Protein AF-A0A7W0Q5I9-F1 (afdb_monomer)

Mean predicted aligned error: 13.72 Å

Nearest PDB structures (foldseek):
  6z0c-assembly4_D  TM=7.739E-01  e=5.085E+00  Escherichia coli
  8d9p-assembly1_A  TM=7.570E-01  e=7.294E+00  synthetic construct
  4ilo-assembly1_A  TM=5.231E-01  e=9.276E+00  Chlamydia trachomatis L2/434/Bu

Solvent-accessible surface area (backbone atoms only — not comparable to full-atom values): 9613 Å² total; per-residue (Å²): 66,35,26,56,44,60,42,81,69,44,89,78,50,46,41,26,48,76,86,42,78,52,59,80,84,43,31,69,65,31,82,69,77,66,42,81,44,44,37,38,38,40,31,76,97,44,63,72,45,77,46,77,46,77,41,59,83,88,40,75,48,78,46,75,48,75,51,65,72,82,78,52,61,63,33,42,58,52,12,53,55,36,28,50,52,10,51,50,31,39,52,48,28,54,50,43,48,54,54,34,47,56,54,36,75,71,40,92,44,70,68,56,28,54,48,34,52,47,47,38,52,56,53,29,50,52,37,35,53,52,10,52,53,29,34,52,49,14,52,54,31,38,62,70,25,64,85,46,79,68,78,81,64,62,45,74,44,79,42,84,51,102,91,45,84,49,75,46,80,49,69,93,127

Foldseek 3Di:
DEAEAEPPADPPKWKAKPNRTDDPVCNGPPDDDAAKIWIWIDHPPFDIDIDIDGHHDPDYDYHYHYTDDPQLQVLLVLLVVLLVQLVVLLVVLVVLVVVLVVQLVPDPDPVSNVVSVCCNVPVSVVSNVSSVVSNVSSVVSNVSSPVRPPPQPQDFDFDDDPPDTDTDGDGDD

Secondary structure (DSSP, 8-state):
-EEEEEET--TT-EEEETTEEE-TTTTTSB---SEEEEEEEE-TTS--EEEEEEE-TT--EEEEEEPP----THHHHHHHHHHHHHHHHHHHHHHHHHHHHHHHHT-SSHHHHHHHHHIIIIIHHHHHHHHHHHHHHHHHHHHHGGG-------EEEEEEETTEEEEEEE---

pLDDT: mean 84.0, std 12.59, range [46.69, 97.12]

Sequence (173 aa):
MLEIVVTPARPGTVVVIDGKPVDAAQLAALEVDPGRHVIDVQSPGLPPATRAVEVEVGAREKIVIELDVPSRGGYRHAAYITGGIGLGLLAGTAVLGFVGRDRYDNASSLDEQNRWKSIVRYGGTSMFVVGCAAVTTAVVLYVRGRGDTRESSAQLAPIIGGDQLGLSLAGLF

Radius of gyration: 30.12 Å; Cα contacts (8 Å, |Δi|>4): 250; chains: 1; bounding box: 57×31×85 Å

Structure (mmCIF, N/CA/C/O backbone):
data_AF-A0A7W0Q5I9-F1
#
_entry.id   AF-A0A7W0Q5I9-F1
#
loop_
_atom_site.group_PDB
_atom_site.id
_atom_site.type_symbol
_atom_site.label_atom_id
_atom_site.label_alt_id
_atom_site.label_comp_id
_atom_site.label_asym_id
_atom_site.label_entity_id
_atom_site.label_seq_id
_atom_site.pdbx_PDB_ins_code
_atom_site.Cartn_x
_atom_site.Cartn_y
_atom_site.Cartn_z
_atom_site.occupancy
_atom_site.B_iso_or_equiv
_atom_site.auth_seq_id
_atom_site.auth_comp_id
_atom_site.auth_asym_id
_atom_site.auth_atom_id
_atom_site.pdbx_PDB_model_num
ATOM 1 N N . MET A 1 1 ? -20.385 -4.338 38.884 1.00 77.25 1 MET A N 1
ATOM 2 C CA . MET A 1 1 ? -20.579 -3.188 37.967 1.00 77.25 1 MET A CA 1
ATOM 3 C C . MET A 1 1 ? -19.341 -3.073 37.107 1.00 77.25 1 MET A C 1
ATOM 5 O O . MET A 1 1 ? -18.257 -2.917 37.654 1.00 77.25 1 MET A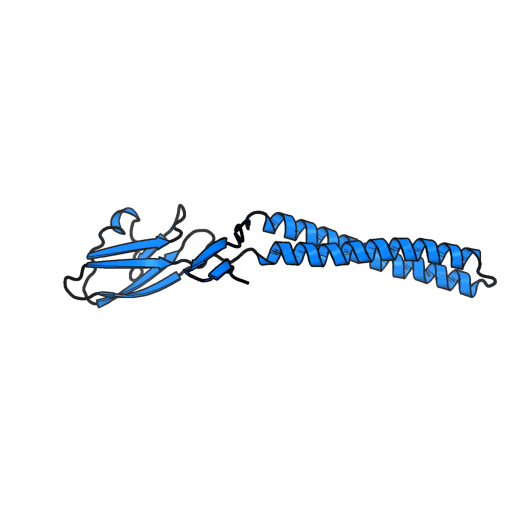 O 1
ATOM 9 N N . LEU A 1 2 ? -19.488 -3.191 35.796 1.00 82.81 2 LEU A N 1
ATOM 10 C CA . LEU A 1 2 ? -18.390 -3.117 34.845 1.00 82.81 2 LEU A CA 1
ATOM 11 C C . LEU A 1 2 ? -18.381 -1.772 34.127 1.00 82.81 2 LEU A C 1
ATOM 13 O O . LEU A 1 2 ? -19.425 -1.276 33.705 1.00 82.81 2 LEU A O 1
ATOM 17 N N . GLU A 1 3 ? -17.186 -1.220 33.958 1.00 87.62 3 GLU A N 1
ATOM 18 C CA . GLU A 1 3 ? -16.925 -0.092 33.069 1.00 87.62 3 GLU A CA 1
ATOM 19 C C . GLU A 1 3 ? -16.101 -0.603 31.883 1.00 87.62 3 GLU A C 1
ATOM 21 O O . GLU A 1 3 ? -14.966 -1.046 32.058 1.00 87.62 3 GLU A O 1
ATOM 26 N N . ILE A 1 4 ? -16.653 -0.550 30.673 1.00 86.19 4 ILE A N 1
ATOM 27 C CA . ILE A 1 4 ? -15.972 -0.983 29.450 1.00 86.19 4 ILE A CA 1
ATOM 28 C C . ILE A 1 4 ? -15.514 0.250 28.680 1.00 86.19 4 ILE A C 1
ATOM 30 O O . ILE A 1 4 ? -16.318 1.084 28.266 1.00 86.19 4 ILE A O 1
ATOM 34 N N . VAL A 1 5 ? -14.209 0.338 28.441 1.00 88.38 5 VAL A N 1
ATOM 35 C CA . VAL A 1 5 ? -13.596 1.404 27.648 1.00 88.38 5 VAL A CA 1
ATOM 36 C C . VAL A 1 5 ? -12.968 0.794 26.405 1.00 88.38 5 VAL A C 1
ATOM 38 O O . VAL A 1 5 ? -12.097 -0.063 26.505 1.00 88.38 5 VAL A O 1
ATOM 41 N N . VAL A 1 6 ? -13.393 1.245 25.227 1.00 87.50 6 VAL A N 1
ATOM 42 C CA . VAL A 1 6 ? -12.834 0.801 23.943 1.00 87.50 6 VAL A CA 1
ATOM 43 C C . VAL A 1 6 ? -11.873 1.856 23.411 1.00 87.50 6 VAL A C 1
ATOM 45 O O . VAL A 1 6 ? -12.254 3.016 23.239 1.00 87.50 6 VAL A O 1
ATOM 48 N N . THR A 1 7 ? -10.649 1.446 23.081 1.00 88.31 7 THR A N 1
ATOM 49 C CA . THR A 1 7 ? -9.613 2.351 22.573 1.00 88.31 7 THR A CA 1
ATOM 50 C C . THR A 1 7 ? -8.943 1.770 21.323 1.00 88.31 7 THR A C 1
ATOM 52 O O . THR A 1 7 ? -8.348 0.701 21.413 1.00 88.31 7 THR A O 1
ATOM 55 N N . PRO A 1 8 ? -8.957 2.456 20.163 1.00 83.56 8 PRO A N 1
ATOM 56 C CA . PRO A 1 8 ? -9.739 3.652 19.843 1.00 83.56 8 PRO A CA 1
ATOM 57 C C . PRO A 1 8 ? -11.198 3.324 19.464 1.00 83.56 8 PRO A C 1
ATOM 59 O O . PRO A 1 8 ? -11.460 2.591 18.507 1.00 83.56 8 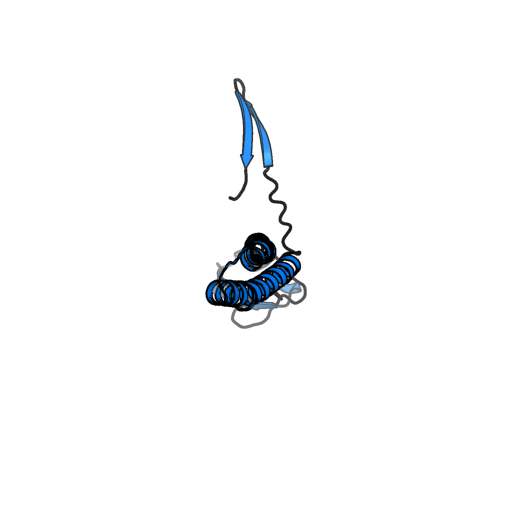PRO A O 1
ATOM 62 N N . ALA A 1 9 ? -12.162 3.943 20.150 1.00 83.94 9 ALA A N 1
ATOM 63 C CA . ALA A 1 9 ? -13.565 3.933 19.734 1.00 83.94 9 ALA A CA 1
ATOM 64 C C . ALA A 1 9 ? -13.796 4.894 18.552 1.00 83.94 9 ALA A C 1
ATOM 66 O O . ALA A 1 9 ? -13.403 6.061 18.594 1.00 83.94 9 ALA A O 1
ATOM 67 N N . ARG A 1 10 ? -14.449 4.411 17.489 1.00 86.44 10 ARG A N 1
ATOM 68 C CA . ARG A 1 10 ? -14.883 5.225 16.335 1.00 86.44 10 ARG A CA 1
ATOM 69 C C . ARG A 1 10 ? -16.411 5.355 16.313 1.00 86.44 10 ARG A C 1
ATOM 71 O O . ARG A 1 10 ? -17.091 4.485 16.863 1.00 86.44 10 ARG A O 1
ATOM 78 N N . PRO A 1 11 ? -16.982 6.383 15.660 1.00 84.69 11 PRO A N 1
ATOM 79 C CA . PRO A 1 11 ? -18.425 6.438 15.428 1.00 84.69 11 PRO A CA 1
ATOM 80 C C . PRO A 1 11 ? -18.912 5.153 14.745 1.00 84.69 11 PRO A C 1
ATOM 82 O O . PRO A 1 11 ? -18.322 4.728 13.753 1.00 84.69 11 PRO A O 1
ATOM 85 N N . GLY A 1 12 ? -19.955 4.525 15.293 1.00 85.62 12 GLY A N 1
ATOM 86 C CA . GLY A 1 12 ? -20.454 3.225 14.827 1.00 85.62 12 GLY A CA 1
ATOM 87 C C . GLY A 1 12 ? -19.754 2.002 15.434 1.00 85.62 12 GLY A C 1
ATOM 88 O O . GLY A 1 12 ? -19.910 0.907 14.904 1.00 85.62 12 GLY A O 1
ATOM 89 N N . THR A 1 13 ? -18.978 2.168 16.513 1.00 89.25 13 THR A N 1
ATOM 90 C CA . THR A 1 13 ? -18.474 1.029 17.301 1.00 89.25 13 THR A CA 1
ATOM 91 C C . THR A 1 13 ? -19.643 0.286 17.943 1.00 89.25 13 THR A C 1
ATOM 93 O O . THR A 1 13 ? -20.491 0.908 18.580 1.00 89.25 13 THR A O 1
ATOM 96 N N . VAL A 1 14 ? -19.668 -1.035 17.791 1.00 91.12 14 VAL A N 1
ATOM 97 C CA . VAL A 1 14 ? -20.657 -1.934 18.388 1.00 91.12 14 VAL A CA 1
ATOM 98 C C . VAL A 1 14 ? -19.949 -2.819 19.405 1.00 91.12 14 VAL A C 1
ATOM 100 O O . VAL A 1 14 ? -18.915 -3.415 19.099 1.00 91.12 14 VAL A O 1
ATOM 103 N N . VAL A 1 15 ? -20.508 -2.892 20.611 1.00 91.12 15 VAL A N 1
ATOM 104 C CA . VAL A 1 15 ? -20.060 -3.793 21.675 1.00 91.12 15 VAL A CA 1
ATOM 105 C C . VAL A 1 15 ? -21.156 -4.823 21.901 1.00 91.12 15 VAL A C 1
ATOM 107 O O . VAL A 1 15 ? -22.324 -4.474 22.071 1.00 91.12 15 VAL A O 1
ATOM 110 N N . VAL A 1 16 ? -20.782 -6.094 21.879 1.00 91.56 16 VAL A N 1
ATOM 111 C CA . VAL A 1 16 ? -21.668 -7.231 22.101 1.00 91.56 16 VAL A CA 1
ATOM 112 C C . VAL A 1 16 ? -21.135 -8.003 23.297 1.00 91.56 16 VAL A C 1
ATOM 114 O O . VAL A 1 16 ? -19.947 -8.299 23.360 1.00 91.56 16 VAL A O 1
ATOM 117 N N . ILE A 1 17 ? -22.002 -8.316 24.254 1.00 91.25 17 ILE A N 1
ATOM 118 C CA . ILE A 1 17 ? -21.645 -9.076 25.453 1.00 91.25 17 ILE A CA 1
ATOM 119 C C . ILE A 1 17 ? -22.528 -10.311 25.499 1.00 91.25 17 ILE A C 1
ATOM 121 O O . ILE A 1 17 ? -23.753 -10.203 25.441 1.00 91.25 17 ILE A O 1
ATOM 125 N N . ASP A 1 18 ? -21.904 -11.486 25.515 1.00 89.56 18 ASP A N 1
ATOM 126 C CA . ASP A 1 18 ? -22.570 -12.794 25.447 1.00 89.56 18 ASP A CA 1
ATOM 127 C C . ASP A 1 18 ? -23.592 -12.893 24.301 1.00 89.56 18 ASP A C 1
ATOM 129 O O . ASP A 1 18 ? -24.697 -13.423 24.442 1.00 89.56 18 ASP A O 1
ATOM 133 N N . GLY A 1 19 ? -23.240 -12.317 23.150 1.00 88.81 19 GLY A N 1
ATOM 134 C CA . GLY A 1 19 ? -24.096 -12.283 21.964 1.00 88.81 19 GLY A CA 1
ATOM 135 C C . GLY A 1 19 ? -25.202 -11.219 21.981 1.00 88.81 19 GLY A C 1
ATOM 136 O O . GLY A 1 19 ? -25.955 -11.131 21.011 1.00 88.81 19 GLY A O 1
ATOM 137 N N . LYS A 1 20 ? -25.310 -10.385 23.026 1.00 87.31 20 LYS A N 1
ATOM 138 C CA . LYS A 1 20 ? -26.290 -9.289 23.104 1.00 87.31 20 LYS A CA 1
ATOM 139 C C . LYS A 1 20 ? -25.624 -7.931 22.856 1.00 87.31 20 LYS A C 1
ATOM 141 O O . LYS A 1 20 ? -24.676 -7.594 23.564 1.00 87.31 20 LYS A O 1
ATOM 146 N N . PRO A 1 21 ? -26.088 -7.133 21.879 1.00 87.56 21 PRO A N 1
ATOM 147 C CA . PRO A 1 21 ? -25.556 -5.794 21.662 1.00 87.56 21 PRO A CA 1
ATOM 148 C C . PRO A 1 21 ? -25.901 -4.890 22.849 1.00 87.56 21 PRO A C 1
ATOM 150 O O . PRO A 1 21 ? -27.039 -4.886 23.320 1.00 87.56 21 PRO A O 1
ATOM 153 N N . VAL A 1 22 ? -24.919 -4.122 23.312 1.00 88.56 22 VAL A N 1
ATOM 154 C CA . VAL A 1 22 ? -25.058 -3.171 24.419 1.00 88.56 22 VAL A CA 1
ATOM 155 C C . VAL A 1 22 ? -24.903 -1.754 23.882 1.00 88.56 22 VAL A C 1
ATOM 157 O O . VAL A 1 22 ? -24.031 -1.483 23.054 1.00 88.56 22 VAL A 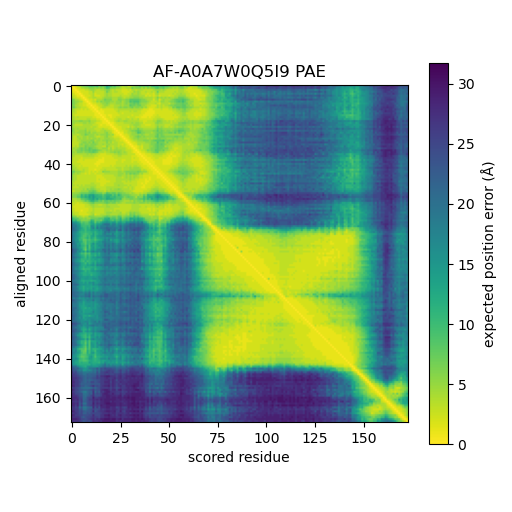O 1
ATOM 160 N N . ASP A 1 23 ? -25.766 -0.847 24.339 1.00 85.00 23 ASP A N 1
ATOM 161 C CA . ASP A 1 23 ? -25.707 0.561 23.949 1.00 85.00 23 ASP A CA 1
ATOM 162 C C . ASP A 1 23 ? -24.461 1.234 24.549 1.00 85.00 23 ASP A C 1
ATOM 164 O O . ASP A 1 23 ? -24.081 0.977 25.694 1.00 85.00 23 ASP A O 1
ATOM 168 N N . ALA A 1 24 ? -23.848 2.149 23.800 1.00 79.88 24 ALA A N 1
ATOM 169 C CA . ALA A 1 24 ? -22.672 2.900 24.220 1.00 79.88 24 ALA A CA 1
ATOM 170 C C . ALA A 1 24 ? -22.897 3.659 25.540 1.00 79.88 24 ALA A C 1
ATOM 172 O O . ALA A 1 24 ? -21.968 3.791 26.336 1.00 79.88 24 ALA A O 1
ATOM 173 N N . ALA A 1 25 ? -24.128 4.112 25.804 1.00 80.44 25 ALA A N 1
ATOM 174 C CA . ALA A 1 25 ? -24.483 4.788 27.053 1.00 80.44 25 ALA A CA 1
ATOM 175 C C . ALA A 1 25 ? -24.400 3.872 28.290 1.00 80.44 25 ALA A C 1
ATOM 177 O O . ALA A 1 25 ? -24.155 4.352 29.395 1.00 80.44 25 ALA A O 1
ATOM 178 N N . GLN A 1 26 ? -24.586 2.561 28.115 1.00 82.50 26 GLN A N 1
ATOM 179 C CA . GLN A 1 26 ? -24.584 1.580 29.204 1.00 82.50 26 GLN A CA 1
ATOM 180 C C . GLN A 1 26 ? -23.181 1.037 29.509 1.00 82.50 26 GLN A C 1
ATOM 182 O O . GLN A 1 26 ? -22.963 0.489 30.585 1.00 82.50 26 GLN A O 1
ATOM 187 N N . LEU A 1 27 ? -22.206 1.237 28.614 1.00 83.00 27 LEU A N 1
ATOM 188 C CA . LEU A 1 27 ? -20.834 0.736 28.782 1.00 83.00 27 LEU A CA 1
ATOM 189 C C . LEU A 1 27 ? -20.105 1.331 29.994 1.00 83.00 27 LEU A C 1
ATOM 191 O O . LEU A 1 27 ? -19.208 0.690 30.535 1.00 83.00 27 LEU A O 1
ATOM 195 N N . ALA A 1 28 ? -20.479 2.536 30.434 1.00 82.00 28 ALA A N 1
ATOM 196 C CA . ALA A 1 28 ? -19.851 3.196 31.579 1.00 82.00 28 ALA A CA 1
ATOM 197 C C . ALA A 1 28 ? -20.273 2.603 32.937 1.00 82.00 28 ALA A C 1
ATOM 199 O O . ALA A 1 28 ? -19.572 2.783 33.932 1.00 82.00 28 ALA A O 1
ATOM 200 N N . ALA A 1 29 ? -21.424 1.932 32.995 1.00 82.25 29 ALA A N 1
ATOM 201 C CA . ALA A 1 29 ? -21.978 1.374 34.223 1.00 82.25 29 ALA A CA 1
ATOM 202 C C . ALA A 1 29 ? -22.888 0.185 33.897 1.00 82.25 29 ALA A C 1
ATOM 204 O O . ALA A 1 29 ? -24.105 0.245 34.077 1.00 82.25 29 ALA A O 1
ATOM 205 N N . LEU A 1 30 ? -22.291 -0.894 33.393 1.00 84.88 30 LEU A N 1
ATOM 206 C CA . LEU A 1 30 ? -23.028 -2.098 33.044 1.00 84.88 30 LEU A CA 1
ATOM 207 C C . LEU A 1 30 ? -23.121 -3.041 34.246 1.00 84.88 30 LEU A C 1
ATOM 209 O O . LEU A 1 30 ? -22.120 -3.368 34.892 1.00 84.88 30 LEU A O 1
ATOM 213 N N . GLU A 1 31 ? -24.326 -3.511 34.540 1.00 84.25 31 GLU A N 1
ATOM 214 C CA . GLU A 1 31 ? -24.540 -4.595 35.492 1.00 84.25 31 GLU A CA 1
ATOM 215 C C . GLU A 1 31 ? -24.568 -5.921 34.735 1.00 84.25 31 GLU A C 1
ATOM 217 O O . GLU A 1 31 ? -25.385 -6.122 33.839 1.00 84.25 31 GLU A O 1
ATOM 222 N N . VAL A 1 32 ? -23.634 -6.805 35.081 1.00 84.94 32 VAL A N 1
ATOM 223 C CA . VAL A 1 32 ? -23.578 -8.183 34.593 1.00 84.94 32 VAL A CA 1
ATOM 224 C C . VAL A 1 32 ? -23.551 -9.116 35.792 1.00 84.94 32 VAL A C 1
ATOM 226 O O . VAL A 1 32 ? -23.080 -8.731 36.871 1.00 84.94 32 VAL A O 1
ATOM 229 N N . ASP A 1 33 ? -24.076 -10.321 35.599 1.00 86.19 33 ASP A N 1
ATOM 230 C CA . ASP A 1 33 ? -24.044 -11.350 36.626 1.00 86.19 33 ASP A CA 1
ATOM 231 C C . ASP A 1 33 ? -22.592 -11.759 36.943 1.00 86.19 33 ASP A C 1
ATOM 233 O O . ASP A 1 33 ? -21.690 -11.564 36.133 1.00 86.19 33 ASP A O 1
ATOM 237 N N . PRO A 1 34 ? -22.313 -12.303 38.133 1.00 85.62 34 PRO A N 1
ATOM 238 C CA . PRO A 1 34 ? -21.003 -12.871 38.420 1.00 85.62 34 PRO A CA 1
ATOM 239 C C . PRO A 1 34 ? -20.743 -14.099 37.538 1.00 85.62 34 PRO A C 1
ATOM 241 O O . PRO A 1 34 ? -21.597 -14.982 37.427 1.00 85.62 34 PRO A O 1
ATOM 244 N N . GLY A 1 35 ? -19.551 -14.186 36.953 1.00 87.56 35 GLY A N 1
ATOM 245 C CA . GLY A 1 35 ? -19.163 -15.292 36.084 1.00 87.56 35 GLY A CA 1
ATOM 246 C C . GLY A 1 35 ? -18.331 -14.869 34.879 1.00 87.56 35 GLY A C 1
ATOM 247 O O . GLY A 1 35 ? -17.809 -13.757 34.799 1.00 87.56 35 GLY A O 1
ATOM 248 N N . ARG A 1 36 ? -18.167 -15.799 33.937 1.00 88.31 36 ARG A N 1
ATOM 249 C CA . ARG A 1 36 ? -17.393 -15.582 32.713 1.00 88.31 36 ARG A CA 1
ATOM 250 C C . ARG A 1 36 ? -18.269 -14.960 31.629 1.00 88.31 36 ARG A C 1
ATOM 252 O O . ARG A 1 36 ? -19.226 -15.591 31.192 1.00 88.31 36 ARG A O 1
ATOM 259 N N . HIS A 1 37 ? -17.853 -13.801 31.135 1.00 90.38 37 HIS A N 1
ATOM 260 C CA . HIS A 1 37 ? -18.495 -13.071 30.046 1.00 90.38 37 HIS A CA 1
ATOM 261 C C . HIS A 1 37 ? -17.559 -12.938 28.848 1.00 90.38 37 HIS A C 1
ATOM 263 O O . HIS A 1 37 ? -16.341 -12.793 29.002 1.00 90.38 37 HIS A O 1
ATOM 269 N N . VAL A 1 38 ? -18.121 -12.985 27.642 1.00 91.31 38 VAL A N 1
ATOM 270 C CA . VAL A 1 38 ? -17.386 -12.754 26.392 1.00 91.31 38 VAL A CA 1
ATOM 271 C C . VAL A 1 38 ? -17.824 -11.424 25.803 1.00 91.31 38 VAL A C 1
ATOM 273 O O . VAL A 1 38 ? -19.007 -11.210 25.550 1.00 91.31 38 VAL A O 1
ATOM 276 N N . ILE A 1 39 ? -16.859 -10.535 25.591 1.00 92.06 39 ILE A N 1
ATOM 277 C CA . ILE A 1 39 ? -17.067 -9.206 25.028 1.00 92.06 39 ILE A CA 1
ATOM 278 C C . ILE A 1 39 ? -16.477 -9.186 23.622 1.00 92.06 39 ILE A C 1
ATOM 280 O O . ILE A 1 39 ? -15.264 -9.327 23.454 1.00 92.06 39 ILE A O 1
ATOM 284 N N . ASP A 1 40 ? -17.328 -8.971 22.630 1.00 91.81 40 ASP A N 1
ATOM 285 C CA . ASP A 1 40 ? -16.956 -8.763 21.239 1.00 91.81 40 ASP A CA 1
ATOM 286 C C . ASP A 1 40 ? -17.097 -7.285 20.892 1.00 91.81 40 ASP A C 1
ATOM 288 O O . ASP A 1 40 ? -18.142 -6.664 21.099 1.00 91.81 40 ASP A O 1
ATOM 292 N N . VAL A 1 41 ? -16.036 -6.704 20.346 1.00 92.88 41 VAL A N 1
ATOM 293 C CA . VAL A 1 41 ? -16.004 -5.301 19.948 1.00 92.88 41 VAL A CA 1
ATOM 294 C C . VAL A 1 41 ? -15.701 -5.204 18.468 1.00 92.88 41 VAL A C 1
ATOM 296 O O . VAL A 1 41 ? -14.690 -5.713 17.980 1.00 92.88 41 VAL A O 1
ATOM 299 N N . GLN A 1 42 ? -16.560 -4.482 17.757 1.00 90.62 42 GLN A N 1
ATOM 300 C CA . GLN A 1 42 ? -16.381 -4.176 16.351 1.00 90.62 42 GLN A CA 1
ATOM 301 C C . GLN A 1 42 ? -16.395 -2.666 16.149 1.00 90.62 42 GLN A C 1
ATOM 303 O O . GLN A 1 42 ? -17.387 -1.995 16.417 1.00 90.62 42 GLN A O 1
ATOM 308 N N . SER A 1 43 ? -15.291 -2.125 15.641 1.00 89.75 43 SER A N 1
ATOM 309 C CA . SER A 1 43 ? -15.156 -0.704 15.320 1.00 89.75 43 SER A CA 1
ATOM 310 C C . SER A 1 43 ? -14.898 -0.533 13.819 1.00 89.75 43 SER A C 1
ATOM 312 O O . SER A 1 43 ? -14.081 -1.270 13.256 1.00 89.75 43 SER A O 1
ATOM 314 N N . PRO A 1 44 ? -15.566 0.411 13.127 1.00 86.38 44 PRO A N 1
ATOM 315 C CA . PRO A 1 44 ? -15.415 0.573 11.684 1.00 86.38 44 PRO A CA 1
ATOM 316 C C . PRO A 1 44 ? -13.965 0.791 11.241 1.00 86.38 44 PRO A C 1
ATOM 318 O O . PRO A 1 44 ? -13.288 1.732 11.662 1.00 86.38 44 PRO A O 1
ATOM 321 N N . GLY A 1 45 ? -13.489 -0.064 10.334 1.00 81.50 45 GLY A N 1
ATOM 322 C CA . GLY A 1 45 ? -12.134 0.013 9.784 1.00 81.50 45 GLY A CA 1
ATOM 323 C C . GLY A 1 45 ? -11.028 -0.419 10.753 1.00 81.50 45 GLY A C 1
ATOM 324 O O . GLY A 1 45 ? -9.891 0.026 10.573 1.00 81.50 45 GLY A O 1
ATOM 325 N N . LEU A 1 46 ? -11.363 -1.217 11.770 1.00 86.19 46 LEU A N 1
ATOM 326 C CA . LEU A 1 46 ? -10.437 -1.951 12.634 1.00 86.19 46 LEU A CA 1
ATOM 327 C C . LEU A 1 46 ? -10.821 -3.444 12.644 1.00 86.19 46 LEU A C 1
ATOM 329 O O . LEU A 1 46 ? -11.985 -3.767 12.385 1.00 86.19 46 LEU A O 1
ATOM 333 N N . PRO A 1 47 ? -9.874 -4.358 12.910 1.00 84.38 47 PRO A N 1
ATOM 334 C CA . PRO A 1 47 ? -10.183 -5.762 13.162 1.00 84.38 47 PRO A CA 1
ATOM 335 C C . PRO A 1 47 ? -11.106 -5.909 14.388 1.00 84.38 47 PRO A C 1
ATOM 337 O O . PRO A 1 47 ? -10.980 -5.124 15.332 1.00 84.38 47 PRO A O 1
ATOM 340 N N . PRO A 1 48 ? -12.030 -6.888 14.396 1.00 87.94 48 PRO A N 1
ATOM 341 C CA . PRO A 1 48 ? -12.820 -7.187 15.584 1.00 87.94 48 PRO A CA 1
ATOM 342 C C . PRO A 1 48 ? -11.917 -7.726 16.700 1.00 87.94 48 PRO A C 1
ATOM 344 O O . PRO A 1 48 ? -10.945 -8.432 16.427 1.00 87.94 48 PRO A O 1
ATOM 347 N N . ALA A 1 49 ? -12.254 -7.414 17.948 1.00 89.75 49 ALA A N 1
ATOM 348 C CA . ALA A 1 49 ? -11.556 -7.931 19.118 1.00 89.75 49 ALA A CA 1
ATOM 349 C C . ALA A 1 49 ? -12.535 -8.664 20.032 1.00 89.75 49 ALA A C 1
ATOM 351 O O . ALA A 1 49 ? -13.613 -8.149 20.324 1.00 89.75 49 ALA A O 1
ATOM 352 N N . THR A 1 50 ? -12.124 -9.833 20.515 1.00 91.81 50 THR A N 1
ATOM 353 C CA . THR A 1 50 ? -12.881 -10.637 21.476 1.00 91.81 50 THR A CA 1
ATOM 354 C C . THR A 1 50 ? -12.080 -10.747 22.764 1.00 91.81 50 THR A C 1
ATOM 356 O O . THR A 1 50 ? -10.903 -11.113 22.739 1.00 91.81 50 THR A O 1
ATOM 359 N N . ARG A 1 51 ? -12.713 -10.462 23.902 1.00 90.00 51 ARG A N 1
ATOM 360 C CA . ARG A 1 51 ? -12.099 -10.578 25.225 1.00 90.00 51 ARG A CA 1
ATOM 361 C C . ARG A 1 51 ? -13.022 -11.337 26.163 1.00 90.00 51 ARG A C 1
ATOM 363 O O . ARG A 1 51 ? -14.170 -10.955 26.352 1.00 90.00 51 ARG A O 1
ATOM 370 N N . ALA A 1 52 ? -12.502 -12.396 26.774 1.00 89.44 52 ALA A N 1
ATOM 371 C CA . ALA A 1 52 ? -13.176 -13.070 27.875 1.00 89.44 52 ALA A CA 1
ATOM 372 C C . ALA A 1 52 ? -12.766 -12.425 29.203 1.00 89.44 52 ALA A C 1
ATOM 374 O O . ALA A 1 52 ? -11.589 -12.120 29.406 1.00 89.44 52 ALA A O 1
ATOM 375 N N . VAL A 1 53 ? -13.737 -12.223 30.085 1.00 88.00 53 VAL A N 1
ATOM 376 C CA . VAL A 1 53 ? -13.570 -11.583 31.391 1.00 88.00 53 VAL A CA 1
ATOM 377 C C . VAL A 1 53 ? -14.284 -12.443 32.421 1.00 88.00 53 VAL A C 1
ATOM 379 O O . VAL A 1 53 ? -15.359 -12.969 32.142 1.00 88.00 53 VAL A O 1
ATOM 382 N N . GLU A 1 54 ? -13.692 -12.597 33.597 1.00 87.56 54 GLU A N 1
ATOM 383 C CA . GLU A 1 54 ? -14.314 -13.259 34.737 1.00 87.56 54 GLU A CA 1
ATOM 384 C C . GLU A 1 54 ? -14.660 -12.209 35.792 1.00 87.56 54 GLU A C 1
ATOM 386 O O . GLU A 1 54 ? -13.791 -11.466 36.235 1.00 87.56 54 GLU A O 1
ATOM 391 N N . VAL A 1 55 ? -15.941 -12.107 36.138 1.00 85.94 55 VAL A N 1
ATOM 392 C CA . VAL A 1 55 ? -16.480 -11.072 37.022 1.00 85.94 55 VAL A CA 1
ATOM 393 C C . VAL A 1 55 ? -16.815 -11.690 38.370 1.00 85.94 55 VAL A C 1
ATOM 395 O O . VAL A 1 55 ? -17.660 -12.582 38.462 1.00 85.94 55 VAL A O 1
ATOM 398 N N . GLU A 1 56 ? -16.183 -11.194 39.430 1.00 83.56 56 GLU A N 1
ATOM 399 C CA . GLU A 1 56 ? -16.468 -11.628 40.798 1.00 83.56 56 GLU A CA 1
ATOM 400 C C . GLU A 1 56 ? -17.710 -10.939 41.392 1.00 83.56 56 GLU A C 1
ATOM 402 O O . GLU A 1 56 ? -18.108 -9.833 41.008 1.00 83.56 56 GLU A O 1
ATOM 407 N N . VAL A 1 57 ? -18.326 -11.590 42.385 1.00 78.62 57 VAL A N 1
ATOM 408 C CA . VAL A 1 57 ? -19.528 -11.089 43.067 1.00 78.62 57 VAL A CA 1
ATOM 409 C C . VAL A 1 57 ? -19.247 -9.734 43.723 1.00 78.62 57 VAL A C 1
ATOM 411 O O . VAL A 1 57 ? -18.399 -9.615 44.601 1.00 78.62 57 VAL A O 1
ATOM 414 N N . GLY A 1 58 ? -19.998 -8.703 43.323 1.00 74.31 58 GLY A N 1
ATOM 415 C CA . GLY A 1 58 ? -19.888 -7.357 43.897 1.00 74.31 58 GLY A CA 1
ATOM 416 C C . GLY A 1 58 ? -18.674 -6.547 43.422 1.00 74.31 58 GLY A C 1
ATOM 417 O O . GLY A 1 58 ? -18.502 -5.410 43.867 1.00 74.31 58 GLY A O 1
ATOM 418 N N . ALA A 1 59 ? -17.864 -7.079 42.502 1.00 73.81 59 ALA A N 1
ATOM 419 C CA . ALA A 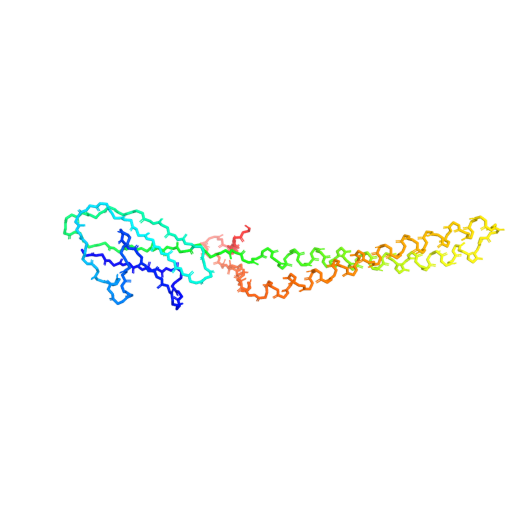1 59 ? -16.698 -6.380 41.982 1.00 73.81 59 ALA A CA 1
ATOM 420 C C . ALA A 1 59 ? -17.084 -5.178 41.100 1.00 73.81 59 ALA A C 1
ATOM 422 O O . ALA A 1 59 ? -18.092 -5.170 40.373 1.00 73.81 59 ALA A O 1
ATOM 423 N N . ARG A 1 60 ? -16.255 -4.131 41.177 1.00 79.44 60 ARG A N 1
ATOM 424 C CA . ARG A 1 60 ? -16.263 -3.000 40.247 1.00 79.44 60 ARG A CA 1
ATOM 425 C C . ARG A 1 60 ? -14.977 -3.036 39.444 1.00 79.44 60 ARG A C 1
ATOM 427 O O . ARG A 1 60 ? -13.927 -2.701 39.983 1.00 79.44 60 ARG A O 1
ATOM 434 N N . GLU A 1 61 ? -15.063 -3.453 38.189 1.00 83.12 61 GLU A N 1
ATOM 435 C CA . GLU A 1 61 ? -13.886 -3.620 37.339 1.00 83.12 61 GLU A CA 1
ATOM 436 C C . GLU A 1 61 ? -13.987 -2.751 36.089 1.00 83.12 61 GLU A C 1
ATOM 438 O O . GLU A 1 61 ? -15.044 -2.630 35.465 1.00 83.12 61 GLU A O 1
ATOM 443 N N . LYS A 1 62 ? -12.859 -2.130 35.743 1.00 86.62 62 LYS A N 1
ATOM 444 C CA . LYS A 1 62 ? -12.703 -1.334 34.534 1.00 86.62 62 LYS A CA 1
ATOM 445 C C . LYS A 1 62 ? -11.915 -2.129 33.506 1.00 86.62 62 LYS A C 1
ATOM 447 O O . LYS A 1 62 ? -10.754 -2.464 33.729 1.00 86.62 62 LYS A O 1
ATOM 452 N N . ILE A 1 63 ? -12.529 -2.372 32.358 1.00 86.75 63 ILE A N 1
ATOM 453 C CA . ILE A 1 63 ? -11.994 -3.223 31.302 1.00 86.75 63 ILE A CA 1
ATOM 454 C C . ILE A 1 63 ? -11.696 -2.358 30.094 1.00 86.75 63 ILE A C 1
ATOM 456 O O . ILE A 1 63 ? -12.596 -1.846 29.429 1.00 86.75 63 ILE A O 1
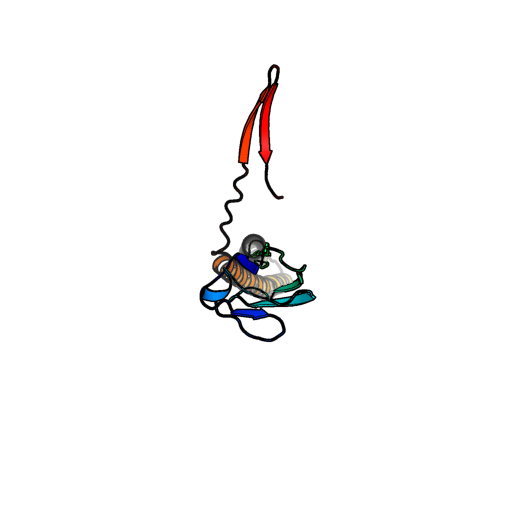ATOM 460 N N . VAL A 1 64 ? -10.409 -2.209 29.801 1.00 88.56 64 VAL A N 1
ATOM 461 C CA . VAL A 1 64 ? -9.951 -1.486 28.616 1.00 88.56 64 VAL A CA 1
ATOM 462 C C . VAL A 1 64 ? -9.735 -2.481 27.484 1.00 88.56 64 VAL A C 1
ATOM 464 O O . VAL A 1 64 ? -8.875 -3.353 27.581 1.00 88.56 64 VAL A O 1
ATOM 467 N N . ILE A 1 65 ? -10.522 -2.377 26.418 1.00 88.12 65 ILE A N 1
ATOM 468 C CA . ILE A 1 65 ? -10.368 -3.180 25.206 1.00 88.12 65 ILE A CA 1
ATOM 469 C C . ILE A 1 65 ? -9.587 -2.350 24.195 1.00 88.12 65 ILE A C 1
ATOM 471 O O . ILE A 1 65 ? -10.099 -1.380 23.631 1.00 88.12 65 ILE A O 1
ATOM 475 N N . GLU A 1 66 ? -8.333 -2.738 23.990 1.00 87.50 66 GLU A N 1
ATOM 476 C CA . GLU A 1 66 ? -7.469 -2.147 22.977 1.00 87.50 66 GLU A CA 1
ATOM 477 C C . GLU A 1 66 ? -7.710 -2.839 21.635 1.00 87.50 66 GLU A C 1
ATOM 479 O O . GLU A 1 66 ? -7.564 -4.055 21.509 1.00 87.50 66 GLU A O 1
ATOM 484 N N . LEU A 1 67 ? -8.118 -2.060 20.635 1.00 86.00 67 LEU A N 1
ATOM 485 C CA . LEU A 1 67 ? -8.270 -2.541 19.269 1.00 86.00 67 LEU A CA 1
ATOM 486 C C . LEU A 1 67 ? -6.951 -2.376 18.525 1.00 86.00 67 LEU A C 1
ATOM 488 O O . LEU A 1 67 ? -6.370 -1.287 18.518 1.00 86.00 67 LEU A O 1
ATOM 492 N N . ASP A 1 68 ? -6.518 -3.440 17.851 1.00 81.88 68 ASP A N 1
ATOM 493 C CA . ASP A 1 68 ? -5.329 -3.384 17.011 1.00 81.88 68 ASP A CA 1
ATOM 494 C C . ASP A 1 68 ? -5.559 -2.415 15.846 1.00 81.88 68 ASP A C 1
ATOM 496 O O . ASP A 1 68 ? -6.506 -2.540 15.063 1.00 81.88 68 ASP A O 1
ATOM 500 N N . VAL A 1 69 ? -4.697 -1.408 15.744 1.00 74.75 69 VAL A N 1
ATOM 501 C CA . VAL A 1 69 ? -4.727 -0.457 14.639 1.00 74.75 69 VAL A CA 1
ATOM 502 C C . VAL A 1 69 ? -3.676 -0.929 13.647 1.00 74.75 69 VAL A C 1
ATOM 504 O O . VAL A 1 69 ? -2.489 -0.733 13.919 1.00 74.75 69 VAL A O 1
ATOM 507 N N . PRO A 1 70 ? -4.068 -1.517 12.497 1.00 64.81 70 PRO A N 1
ATOM 508 C CA . PRO A 1 70 ? -3.099 -2.039 11.549 1.00 64.81 70 PRO A CA 1
ATOM 509 C C . PRO A 1 70 ? -2.148 -0.914 11.148 1.00 64.81 70 PRO A C 1
ATOM 511 O O . PRO A 1 70 ? -2.578 0.120 10.623 1.00 64.81 70 PRO A O 1
ATOM 514 N N . SER A 1 71 ? -0.860 -1.104 11.435 1.00 60.44 71 SER A N 1
ATOM 515 C CA . SER A 1 71 ? 0.177 -0.124 11.140 1.00 60.44 71 SER A CA 1
ATOM 516 C C . SER A 1 71 ? 0.256 0.072 9.624 1.00 60.44 71 SER A C 1
ATOM 518 O O . SER A 1 71 ? 0.508 -0.858 8.858 1.00 60.44 71 SER A O 1
ATOM 520 N N . ARG A 1 72 ? -0.004 1.295 9.145 1.00 61.91 72 ARG A N 1
ATOM 521 C CA . ARG A 1 72 ? 0.047 1.614 7.707 1.00 61.91 72 ARG A CA 1
ATOM 522 C C . ARG A 1 72 ? 1.448 2.076 7.269 1.00 61.91 72 ARG A C 1
ATOM 524 O O . ARG A 1 72 ? 1.616 2.528 6.136 1.00 61.91 72 ARG A O 1
ATOM 531 N N . GLY A 1 73 ? 2.460 1.903 8.121 1.00 58.53 73 GLY A N 1
ATOM 532 C CA . GLY A 1 73 ? 3.807 2.465 7.931 1.00 58.53 73 GLY A CA 1
ATOM 533 C C . GLY A 1 73 ? 4.628 1.822 6.832 1.00 58.53 73 GLY A C 1
ATOM 534 O O . GLY A 1 73 ? 5.458 2.483 6.208 1.00 58.53 73 GLY A O 1
ATOM 535 N N . GLY A 1 74 ? 4.338 0.564 6.493 1.00 69.38 74 GLY A N 1
ATOM 536 C CA . GLY A 1 74 ? 5.072 -0.146 5.444 1.00 69.38 74 GLY A CA 1
ATOM 537 C C . GLY A 1 74 ? 4.868 0.432 4.038 1.00 69.38 74 GLY A C 1
ATOM 538 O O . GLY A 1 74 ? 5.753 0.323 3.188 1.00 69.38 74 GLY A O 1
ATOM 539 N N . TYR A 1 75 ? 3.732 1.090 3.773 1.00 75.94 75 TYR A N 1
ATOM 540 C CA . TYR A 1 75 ? 3.363 1.477 2.407 1.00 75.94 75 TYR A CA 1
ATOM 541 C C . TYR A 1 75 ? 4.250 2.585 1.824 1.00 75.94 75 TYR A C 1
ATOM 543 O O . TYR A 1 75 ? 4.491 2.593 0.617 1.00 75.94 75 TYR A O 1
ATOM 551 N N . ARG A 1 76 ? 4.788 3.493 2.651 1.00 78.00 76 ARG A N 1
ATOM 552 C CA . ARG A 1 76 ? 5.683 4.566 2.177 1.00 78.00 76 ARG A CA 1
ATOM 553 C C . ARG A 1 76 ? 7.083 4.058 1.848 1.00 78.00 76 ARG A C 1
ATOM 555 O O . ARG A 1 76 ? 7.618 4.414 0.802 1.00 78.00 76 ARG A O 1
ATOM 562 N N . HIS A 1 77 ? 7.651 3.189 2.684 1.00 78.88 77 HIS A N 1
ATOM 563 C CA . HIS A 1 77 ? 8.938 2.559 2.382 1.00 78.88 77 HIS A CA 1
ATOM 564 C C . HIS A 1 77 ? 8.851 1.690 1.125 1.00 78.88 77 HIS A C 1
ATOM 566 O O . HIS A 1 77 ? 9.695 1.813 0.237 1.00 78.88 77 HIS A O 1
ATOM 572 N N . ALA A 1 78 ? 7.780 0.901 0.992 1.00 84.38 78 ALA A N 1
ATOM 573 C CA . ALA A 1 78 ? 7.520 0.135 -0.222 1.00 84.38 78 ALA A CA 1
ATOM 574 C C . ALA A 1 78 ? 7.382 1.039 -1.462 1.00 84.38 78 ALA A C 1
ATOM 576 O O . ALA A 1 78 ? 7.903 0.700 -2.528 1.00 84.38 78 ALA A O 1
ATOM 577 N N . ALA A 1 79 ? 6.738 2.206 -1.326 1.00 88.62 79 ALA A N 1
ATOM 578 C CA . ALA A 1 79 ? 6.618 3.176 -2.410 1.00 88.62 79 ALA A CA 1
ATOM 579 C C . ALA A 1 79 ? 7.984 3.708 -2.867 1.00 88.62 79 ALA A C 1
ATOM 581 O O . ALA A 1 79 ? 8.244 3.739 -4.066 1.00 88.62 79 ALA A O 1
ATOM 582 N N . TYR A 1 80 ? 8.879 4.076 -1.945 1.00 91.31 80 TYR A N 1
ATOM 583 C CA . TYR A 1 80 ? 10.208 4.577 -2.311 1.00 91.31 80 TYR A CA 1
ATOM 584 C C . TYR A 1 80 ? 11.079 3.514 -2.981 1.00 91.31 80 TYR A C 1
ATOM 586 O O . TYR A 1 80 ? 11.718 3.811 -3.987 1.00 91.31 80 TYR A O 1
ATOM 594 N N . ILE A 1 81 ? 11.068 2.275 -2.479 1.00 92.12 81 ILE A N 1
ATOM 595 C CA . ILE A 1 81 ? 11.830 1.170 -3.081 1.00 92.12 81 ILE A CA 1
ATOM 596 C C . ILE A 1 81 ? 11.320 0.895 -4.499 1.00 92.12 81 ILE A C 1
ATOM 598 O O . ILE A 1 81 ? 12.093 0.896 -5.456 1.00 92.12 81 ILE A O 1
ATOM 602 N N . THR A 1 82 ? 10.004 0.726 -4.649 1.00 92.94 82 THR A N 1
ATOM 603 C CA . THR A 1 82 ? 9.385 0.435 -5.951 1.00 92.94 82 THR A CA 1
ATOM 604 C C . THR A 1 82 ? 9.582 1.595 -6.929 1.00 92.94 82 THR A C 1
ATOM 606 O O . THR A 1 82 ? 9.893 1.379 -8.100 1.00 92.94 82 THR A O 1
ATOM 609 N N . GLY A 1 83 ? 9.462 2.835 -6.446 1.00 93.88 83 GLY A N 1
ATOM 610 C CA . GLY A 1 83 ? 9.678 4.043 -7.239 1.00 93.88 83 GLY A CA 1
ATOM 611 C C . GLY A 1 83 ? 11.128 4.185 -7.691 1.00 93.88 83 GLY A C 1
ATOM 612 O O . GLY A 1 83 ? 11.371 4.502 -8.852 1.00 93.88 83 GLY A O 1
ATOM 613 N N . GLY A 1 84 ? 12.086 3.879 -6.812 1.00 95.06 84 GLY A N 1
ATOM 614 C CA . GLY A 1 84 ? 13.513 3.866 -7.130 1.00 95.06 84 GLY A CA 1
ATOM 615 C C . GLY A 1 84 ? 13.863 2.837 -8.205 1.00 95.06 84 GLY A C 1
ATOM 616 O O . GLY A 1 84 ? 14.544 3.178 -9.170 1.00 95.06 84 GLY A O 1
ATOM 617 N N . ILE A 1 85 ? 13.335 1.611 -8.098 1.00 96.00 85 ILE A N 1
ATOM 618 C CA . ILE A 1 85 ? 13.498 0.576 -9.133 1.00 96.00 85 ILE A CA 1
ATOM 619 C C . ILE A 1 85 ? 12.915 1.065 -10.463 1.00 96.00 85 ILE A C 1
ATOM 621 O O . ILE A 1 85 ? 13.589 1.000 -11.489 1.00 96.00 85 ILE A O 1
ATOM 625 N N . GLY A 1 86 ? 11.691 1.600 -10.449 1.00 94.94 86 GLY A N 1
ATOM 626 C CA . GLY A 1 86 ? 11.031 2.105 -11.653 1.00 94.94 86 GLY A CA 1
ATOM 627 C C . GLY A 1 86 ? 11.824 3.215 -12.346 1.00 94.94 86 GLY A C 1
ATOM 628 O O . GLY A 1 86 ? 12.082 3.131 -13.546 1.00 94.94 86 GLY A O 1
ATOM 629 N N . LEU A 1 87 ? 12.281 4.218 -11.591 1.00 96.81 87 LEU A N 1
ATOM 630 C CA . LEU A 1 87 ? 13.124 5.296 -12.116 1.00 96.81 87 LEU A CA 1
ATOM 631 C C . LEU A 1 87 ? 14.467 4.779 -12.645 1.00 96.81 87 LEU A C 1
ATOM 633 O O . LEU A 1 87 ? 14.909 5.221 -13.704 1.00 96.81 87 LEU A O 1
ATOM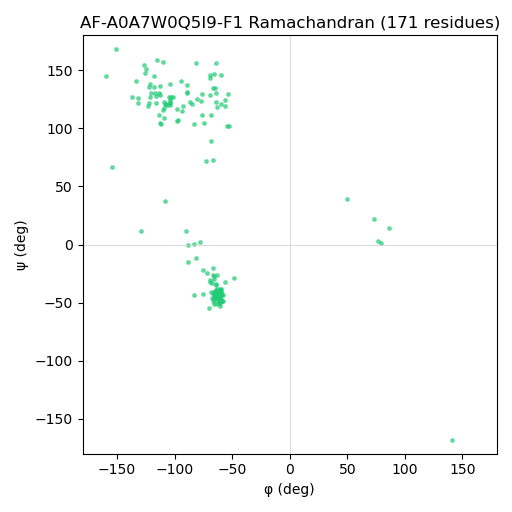 637 N N . GLY A 1 88 ? 15.086 3.813 -11.961 1.00 97.06 88 GLY A N 1
ATOM 638 C CA . GLY A 1 88 ? 16.312 3.163 -12.422 1.00 97.06 88 GLY A CA 1
ATOM 639 C C . GLY A 1 88 ? 16.128 2.444 -13.761 1.00 97.06 88 GLY A C 1
ATOM 640 O O . GLY A 1 88 ? 16.962 2.584 -14.655 1.00 97.06 88 GLY A O 1
ATOM 641 N N . LEU A 1 89 ? 15.006 1.739 -13.945 1.00 96.75 89 LEU A N 1
ATOM 642 C CA . LEU A 1 89 ? 14.680 1.080 -15.213 1.00 96.75 89 LEU A CA 1
ATOM 643 C C . LEU A 1 89 ? 14.474 2.089 -16.354 1.00 96.75 89 LEU A C 1
ATOM 645 O O . LEU A 1 89 ? 14.960 1.882 -17.469 1.00 96.75 89 LEU A O 1
ATOM 649 N N . LEU A 1 90 ? 13.798 3.206 -16.079 1.00 96.06 90 LEU A N 1
ATOM 650 C CA . LEU A 1 90 ? 13.589 4.270 -17.065 1.00 96.06 90 LEU A CA 1
ATOM 651 C C . LEU A 1 90 ? 14.905 4.961 -17.448 1.00 96.06 90 LEU A C 1
ATOM 653 O O . LEU A 1 90 ? 15.167 5.166 -18.634 1.00 96.06 90 LEU A O 1
ATOM 657 N N . ALA A 1 91 ? 15.768 5.251 -16.471 1.00 96.75 91 ALA A N 1
ATOM 658 C CA . ALA A 1 91 ? 17.102 5.790 -16.724 1.00 96.75 91 ALA A CA 1
ATOM 659 C C . ALA A 1 91 ? 17.958 4.809 -17.544 1.00 96.75 91 ALA A C 1
ATOM 661 O O . ALA A 1 91 ? 18.579 5.205 -18.530 1.00 96.75 91 ALA A O 1
ATOM 662 N N . GLY A 1 92 ? 17.930 3.518 -17.200 1.00 96.00 92 GLY A N 1
ATOM 663 C CA . GLY A 1 92 ? 18.610 2.468 -17.959 1.00 96.00 92 GLY A CA 1
ATOM 664 C C . GLY A 1 92 ? 18.106 2.356 -19.400 1.00 96.00 92 GLY A C 1
ATOM 665 O O . GLY A 1 92 ? 18.913 2.209 -20.314 1.00 96.00 92 GLY A O 1
ATOM 666 N N . THR A 1 93 ? 16.800 2.527 -19.626 1.00 95.50 93 THR A N 1
ATOM 667 C CA . THR A 1 93 ? 16.216 2.571 -20.977 1.00 95.50 93 THR A CA 1
ATOM 668 C C . THR A 1 93 ? 16.778 3.740 -21.790 1.00 95.50 93 THR A C 1
ATOM 670 O O . THR A 1 93 ? 17.154 3.559 -22.948 1.00 95.50 93 THR A O 1
ATOM 673 N N . ALA A 1 94 ? 16.879 4.933 -21.192 1.00 95.38 94 ALA A N 1
ATOM 674 C CA . ALA A 1 94 ? 17.457 6.098 -21.859 1.00 95.38 94 ALA A CA 1
ATOM 675 C C . ALA A 1 94 ? 18.935 5.866 -22.214 1.00 95.38 94 ALA A C 1
ATOM 677 O O . ALA A 1 94 ? 19.332 6.082 -23.360 1.00 95.38 94 ALA A O 1
ATOM 678 N N . VAL A 1 95 ? 19.732 5.355 -21.267 1.00 96.50 95 VAL A N 1
ATOM 679 C CA . VAL A 1 95 ? 21.148 5.015 -21.492 1.00 96.50 95 VAL A CA 1
ATOM 680 C C . VAL A 1 95 ? 21.296 3.976 -22.604 1.00 96.50 95 VAL A C 1
ATOM 682 O O . VAL A 1 95 ? 22.099 4.174 -23.514 1.00 96.50 95 VAL A O 1
ATOM 685 N N . LEU A 1 96 ? 20.497 2.904 -22.581 1.00 94.62 96 LEU A N 1
ATOM 686 C CA . LEU A 1 96 ? 20.507 1.875 -23.621 1.00 94.62 96 LEU A CA 1
ATOM 687 C C . LEU A 1 96 ? 20.165 2.459 -24.997 1.00 94.62 96 LEU A C 1
ATOM 689 O O . LEU A 1 96 ? 20.772 2.064 -25.988 1.00 94.62 96 LEU A O 1
ATOM 693 N N . GLY A 1 97 ? 19.233 3.412 -25.065 1.00 93.50 97 GLY A N 1
ATOM 694 C CA . GLY A 1 97 ? 18.901 4.126 -26.297 1.00 93.50 97 GLY A CA 1
ATOM 695 C C . GLY A 1 97 ? 20.079 4.931 -26.854 1.00 93.50 97 GLY A C 1
ATOM 696 O O . GLY A 1 97 ? 20.387 4.812 -28.039 1.00 93.50 97 GLY A O 1
ATOM 697 N N . PHE A 1 98 ? 20.771 5.704 -2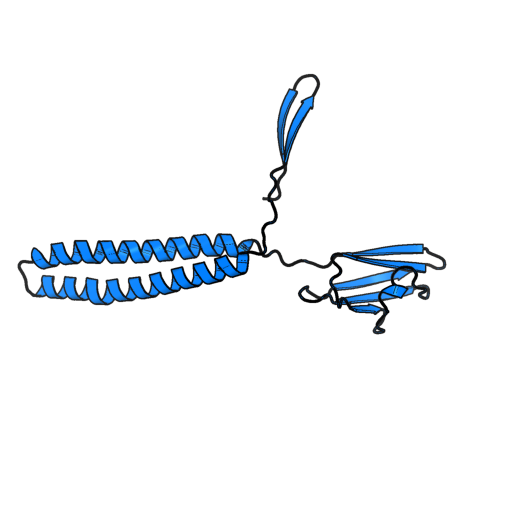6.009 1.00 96.00 98 PHE A N 1
ATOM 698 C CA . PHE A 1 98 ? 21.942 6.487 -26.426 1.00 96.00 98 PHE A CA 1
ATOM 699 C C . PHE A 1 98 ? 23.119 5.600 -26.846 1.00 96.00 98 PHE A C 1
ATOM 701 O O . PHE A 1 98 ? 23.661 5.782 -27.934 1.00 96.00 98 PHE A O 1
ATOM 708 N N . VAL A 1 99 ? 23.477 4.607 -26.026 1.00 94.62 99 VAL A N 1
ATOM 709 C CA . VAL A 1 99 ? 24.563 3.661 -26.334 1.00 94.62 99 VAL A CA 1
ATOM 710 C C . VAL A 1 99 ? 24.225 2.832 -27.568 1.00 94.62 99 VAL A C 1
ATOM 712 O O . VAL A 1 99 ? 25.065 2.640 -28.441 1.00 94.62 99 VAL A O 1
ATOM 715 N N . GLY A 1 100 ? 22.988 2.348 -27.667 1.00 93.38 100 GLY A N 1
ATOM 716 C CA . GLY A 1 100 ? 22.538 1.559 -28.803 1.00 93.38 100 GLY A CA 1
ATOM 717 C C . GLY A 1 100 ? 22.552 2.347 -30.110 1.00 93.38 100 GLY A C 1
ATOM 718 O O . GLY A 1 100 ? 22.889 1.776 -31.142 1.00 93.38 100 GLY A O 1
ATOM 719 N N . ARG A 1 101 ? 22.256 3.653 -30.068 1.00 93.62 101 ARG A N 1
ATOM 720 C CA . ARG A 1 101 ? 22.388 4.544 -31.227 1.00 93.62 101 ARG A CA 1
ATOM 721 C C . ARG A 1 101 ? 23.844 4.703 -31.658 1.00 93.62 101 ARG A C 1
ATOM 723 O O . ARG A 1 101 ? 24.144 4.464 -32.819 1.00 93.62 101 ARG A O 1
ATOM 730 N N . ASP A 1 102 ? 24.738 5.036 -30.730 1.00 94.38 102 ASP A N 1
ATOM 731 C CA . ASP A 1 102 ? 26.168 5.192 -31.030 1.00 94.38 102 ASP A CA 1
ATOM 732 C C . ASP A 1 102 ? 26.772 3.904 -31.621 1.00 94.38 102 ASP A C 1
ATOM 734 O O . ASP A 1 102 ? 27.477 3.925 -32.628 1.00 94.38 102 ASP A O 1
ATOM 738 N N . ARG A 1 103 ? 26.425 2.744 -31.054 1.00 92.06 103 ARG A N 1
ATOM 739 C CA . ARG A 1 103 ? 26.878 1.443 -31.566 1.00 92.06 103 ARG A CA 1
ATOM 740 C C . ARG A 1 103 ? 26.264 1.067 -32.907 1.00 92.06 103 ARG A C 1
ATOM 742 O O . ARG A 1 103 ? 26.918 0.376 -33.679 1.00 92.06 103 ARG A O 1
ATOM 749 N N . TYR A 1 104 ? 25.031 1.487 -33.172 1.00 92.31 104 TYR A N 1
ATOM 750 C CA . TYR A 1 104 ? 24.386 1.292 -34.466 1.00 92.31 104 TYR A CA 1
ATOM 751 C C . TYR A 1 104 ? 25.075 2.123 -35.554 1.00 92.31 104 TYR A C 1
ATOM 753 O O . TYR A 1 104 ? 25.382 1.588 -36.615 1.00 92.31 104 TYR A O 1
ATOM 761 N N . ASP A 1 105 ? 25.366 3.394 -35.268 1.00 94.00 105 ASP A N 1
ATOM 762 C CA . ASP A 1 105 ? 25.989 4.321 -36.220 1.00 94.00 105 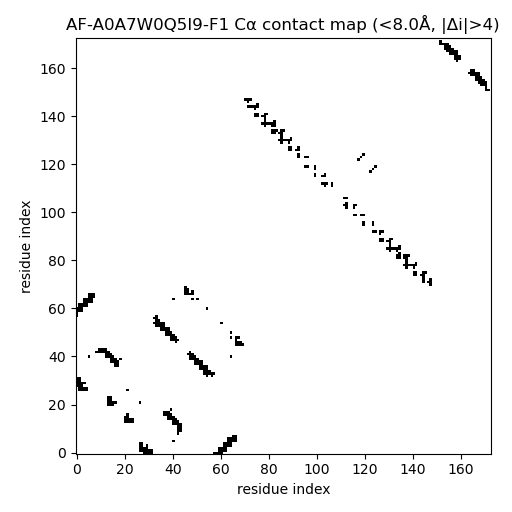ASP A CA 1
ATOM 763 C C . ASP A 1 105 ? 27.442 3.913 -36.549 1.00 94.00 105 ASP A C 1
ATOM 765 O O . ASP A 1 105 ? 27.888 4.061 -37.685 1.00 94.00 105 ASP A O 1
ATOM 769 N N . ASN A 1 106 ? 28.159 3.327 -35.583 1.00 94.19 106 ASN A N 1
ATOM 770 C CA . ASN A 1 106 ? 29.542 2.858 -35.747 1.00 94.19 106 ASN A CA 1
ATOM 771 C C . ASN A 1 106 ? 29.672 1.411 -36.276 1.00 94.19 106 ASN A C 1
ATOM 773 O O . ASN A 1 106 ? 30.788 0.907 -36.427 1.00 94.19 106 ASN A O 1
ATOM 777 N N . ALA A 1 107 ? 28.567 0.706 -36.526 1.00 93.38 107 ALA A N 1
ATOM 778 C CA . ALA A 1 107 ? 28.604 -0.698 -36.928 1.00 93.38 107 ALA A CA 1
ATOM 779 C C . ALA A 1 107 ? 28.988 -0.868 -38.408 1.00 93.38 107 ALA A C 1
ATOM 781 O O . ALA A 1 107 ? 28.296 -0.392 -39.310 1.00 93.38 107 ALA A O 1
ATOM 782 N N . SER A 1 108 ? 30.053 -1.633 -38.661 1.00 92.50 108 SER A N 1
ATOM 783 C CA . SER A 1 108 ? 30.576 -1.911 -40.008 1.00 92.50 108 SER A CA 1
ATOM 784 C C . SER A 1 108 ? 29.829 -3.022 -40.756 1.00 92.50 108 SER A C 1
ATOM 786 O O . SER A 1 108 ? 30.027 -3.191 -41.958 1.00 92.50 108 SER A O 1
ATOM 788 N N . SER A 1 109 ? 28.970 -3.781 -40.066 1.00 94.69 109 SER A N 1
ATOM 789 C CA . SER A 1 109 ? 28.205 -4.894 -40.636 1.00 94.69 109 SER A CA 1
ATOM 790 C C . SER A 1 109 ? 26.700 -4.752 -40.394 1.00 94.69 109 SER A C 1
ATOM 792 O O . SER A 1 109 ? 26.257 -4.255 -39.356 1.00 94.69 109 SER A O 1
ATOM 794 N N . LEU A 1 110 ? 25.900 -5.237 -41.350 1.00 92.56 110 LEU A N 1
ATOM 795 C CA . LEU A 1 110 ? 24.435 -5.246 -41.247 1.00 92.56 110 LEU A CA 1
ATOM 796 C C . LEU A 1 110 ? 23.937 -6.132 -40.097 1.00 92.56 110 LEU A C 1
ATOM 798 O O . LEU A 1 110 ? 22.944 -5.799 -39.450 1.00 92.56 110 LEU A O 1
ATOM 802 N N . ASP A 1 111 ? 24.634 -7.231 -39.806 1.00 93.62 111 ASP A N 1
ATOM 803 C CA . ASP A 1 111 ? 24.279 -8.130 -38.704 1.00 93.62 111 ASP A CA 1
ATOM 804 C C . ASP A 1 111 ? 24.427 -7.439 -37.346 1.00 93.62 111 ASP A C 1
ATOM 806 O O . ASP A 1 111 ? 23.562 -7.563 -36.474 1.00 93.62 111 ASP A O 1
ATOM 810 N N . GLU A 1 112 ? 25.484 -6.642 -37.173 1.00 90.94 112 GLU A N 1
ATOM 811 C CA . GLU A 1 112 ? 25.698 -5.872 -35.952 1.00 90.94 112 GLU A CA 1
ATOM 812 C C . GLU A 1 112 ? 24.661 -4.753 -35.784 1.00 90.94 112 GLU A C 1
ATOM 814 O O . GLU A 1 112 ? 24.118 -4.581 -34.687 1.00 90.94 112 GLU A O 1
ATOM 819 N N . GLN A 1 113 ? 24.305 -4.061 -36.871 1.00 92.25 113 GLN A N 1
ATOM 820 C CA . GLN A 1 113 ? 23.219 -3.075 -36.874 1.00 92.25 113 GLN A CA 1
ATOM 821 C C . GLN A 1 113 ? 21.876 -3.710 -36.491 1.00 92.25 113 GLN A C 1
ATOM 823 O O . GLN A 1 113 ? 21.165 -3.205 -35.616 1.00 92.25 113 GLN A O 1
ATOM 828 N N . ASN A 1 114 ? 21.538 -4.852 -37.096 1.00 93.75 114 ASN A N 1
ATOM 829 C CA . ASN A 1 114 ? 20.303 -5.580 -36.806 1.00 93.75 114 ASN A CA 1
ATOM 830 C C . ASN A 1 114 ? 20.254 -6.071 -35.354 1.00 93.75 114 ASN A C 1
ATOM 832 O O . ASN A 1 114 ? 19.206 -5.974 -34.707 1.00 93.75 114 ASN A O 1
ATOM 836 N N . ARG A 1 115 ? 21.388 -6.528 -34.808 1.00 93.25 115 ARG A N 1
ATOM 837 C CA . ARG A 1 115 ? 21.507 -6.925 -33.400 1.00 93.25 115 ARG A CA 1
ATOM 838 C C . ARG A 1 115 ? 21.208 -5.755 -32.464 1.00 93.25 115 ARG A C 1
ATOM 840 O O . ARG A 1 115 ? 20.338 -5.882 -31.604 1.00 93.25 115 ARG A O 1
ATOM 847 N N . TRP A 1 116 ? 21.874 -4.614 -32.639 1.00 92.06 116 TRP A N 1
ATOM 848 C CA . TRP A 1 116 ? 21.665 -3.440 -31.781 1.00 92.06 116 TRP A CA 1
ATOM 849 C C . TRP A 1 116 ? 20.255 -2.867 -31.904 1.00 92.06 116 TRP A C 1
ATOM 851 O O . TRP A 1 116 ? 19.628 -2.554 -30.891 1.00 92.06 116 TRP A O 1
ATOM 861 N N . LYS A 1 117 ? 19.699 -2.835 -33.118 1.00 92.31 117 LYS A N 1
ATOM 862 C CA . LYS A 1 117 ? 18.304 -2.451 -33.353 1.00 92.31 117 LYS A CA 1
ATOM 863 C C . LYS A 1 117 ? 17.326 -3.355 -32.600 1.00 92.31 117 LYS A C 1
ATOM 865 O O . LYS A 1 117 ? 16.370 -2.856 -32.011 1.00 92.31 117 LYS A O 1
ATOM 870 N N . SER A 1 118 ? 17.565 -4.668 -32.596 1.00 92.88 118 SER A N 1
ATOM 871 C CA . SER A 1 118 ? 16.742 -5.635 -31.861 1.00 92.88 118 SER A CA 1
ATOM 872 C C . SER A 1 118 ? 16.852 -5.442 -30.344 1.00 92.88 118 SER A C 1
ATOM 874 O O . SER A 1 118 ? 15.833 -5.360 -29.661 1.00 92.88 118 SER A O 1
ATOM 876 N N . ILE A 1 119 ? 18.073 -5.276 -29.823 1.00 92.06 119 ILE A N 1
ATOM 877 C CA . ILE A 1 119 ? 18.328 -5.054 -28.391 1.00 92.06 119 ILE A CA 1
ATOM 878 C C . ILE A 1 119 ? 17.634 -3.781 -27.898 1.00 92.06 119 ILE A C 1
ATOM 880 O O . ILE A 1 119 ? 16.909 -3.827 -26.907 1.00 92.06 119 ILE A O 1
ATOM 884 N N . VAL A 1 120 ? 17.806 -2.654 -28.593 1.00 93.06 120 VAL A N 1
ATOM 885 C CA . VAL A 1 120 ? 17.179 -1.383 -28.194 1.00 93.06 120 VAL A CA 1
ATOM 886 C C . VAL A 1 120 ? 15.660 -1.475 -28.294 1.00 93.06 120 VAL A C 1
ATOM 888 O O . VAL A 1 120 ? 14.957 -1.011 -27.400 1.00 93.06 120 VAL A O 1
ATOM 891 N N . ARG A 1 121 ? 15.134 -2.103 -29.352 1.00 92.06 121 ARG A N 1
ATOM 892 C CA . ARG A 1 121 ? 13.689 -2.192 -29.570 1.00 92.06 121 ARG A CA 1
ATOM 893 C C . ARG A 1 121 ? 13.013 -3.116 -28.563 1.00 92.06 121 ARG A C 1
ATOM 895 O O . ARG A 1 121 ? 12.085 -2.693 -27.896 1.00 92.06 121 ARG A O 1
ATOM 902 N N . TYR A 1 122 ? 13.452 -4.363 -28.429 1.00 91.94 122 TYR A N 1
ATOM 903 C CA . TYR A 1 122 ? 12.778 -5.315 -27.541 1.00 91.94 122 TYR A CA 1
ATOM 904 C C . TYR A 1 122 ? 13.225 -5.165 -26.084 1.00 91.94 122 TYR A C 1
ATOM 906 O O . TYR A 1 122 ? 12.386 -5.139 -25.180 1.00 91.94 122 TYR A O 1
ATOM 914 N N . GLY A 1 123 ? 14.530 -5.003 -25.849 1.00 89.50 123 GLY A N 1
ATOM 915 C CA . GLY A 1 123 ? 15.088 -4.775 -24.515 1.00 89.50 123 GLY A CA 1
ATOM 916 C C . GLY A 1 123 ? 14.664 -3.427 -23.935 1.00 89.50 123 GLY A C 1
ATOM 917 O O . GLY A 1 123 ? 14.152 -3.372 -22.821 1.00 89.50 123 GLY A O 1
ATOM 918 N N . GLY A 1 124 ? 14.781 -2.348 -24.712 1.00 91.19 124 GLY A N 1
ATOM 919 C CA . GLY A 1 124 ? 14.367 -1.016 -24.265 1.00 91.19 124 GLY A CA 1
ATOM 920 C C . GLY A 1 124 ? 12.860 -0.903 -24.024 1.00 91.19 124 GLY A C 1
ATOM 921 O O . GLY A 1 124 ? 12.448 -0.400 -22.983 1.00 91.19 124 GLY A O 1
ATOM 922 N N . THR A 1 125 ? 12.010 -1.406 -24.931 1.00 92.81 125 THR A N 1
ATOM 923 C CA . THR A 1 125 ? 10.549 -1.307 -24.751 1.00 92.81 125 THR A CA 1
ATOM 924 C C . THR A 1 125 ? 10.052 -2.108 -23.548 1.00 92.81 125 THR A C 1
ATOM 926 O O . THR A 1 125 ? 9.221 -1.605 -22.795 1.00 92.81 125 THR A O 1
ATOM 929 N N . SER A 1 126 ? 10.559 -3.323 -23.322 1.00 94.25 126 SER A N 1
ATOM 930 C CA . SER A 1 126 ? 10.167 -4.116 -22.146 1.00 94.25 126 SER A CA 1
ATOM 931 C C . SER A 1 126 ? 10.586 -3.437 -20.838 1.00 94.25 126 SER A C 1
ATOM 933 O O . SER A 1 126 ? 9.758 -3.277 -19.939 1.00 94.25 126 SER A O 1
ATOM 935 N N . MET A 1 127 ? 11.830 -2.956 -20.761 1.00 93.12 127 MET A N 1
ATOM 936 C CA . MET A 1 127 ? 12.356 -2.226 -19.605 1.00 93.12 127 MET A CA 1
ATOM 937 C C . MET A 1 127 ? 11.560 -0.945 -19.321 1.00 93.12 127 MET A C 1
ATOM 939 O O . MET A 1 127 ? 11.242 -0.666 -18.165 1.00 93.12 127 MET A O 1
ATOM 943 N N . PHE A 1 128 ? 11.162 -0.218 -20.369 1.00 94.56 128 PHE A N 1
ATOM 944 C CA . PHE A 1 128 ? 10.315 0.968 -20.261 1.00 94.56 128 PHE A CA 1
ATOM 945 C C . PHE A 1 128 ? 8.946 0.649 -19.656 1.00 94.56 128 PHE A C 1
ATOM 947 O O . PHE A 1 128 ? 8.526 1.299 -18.702 1.00 94.56 128 PHE A O 1
ATOM 954 N N . VAL A 1 129 ? 8.260 -0.374 -20.179 1.00 97.06 129 VAL A N 1
ATOM 955 C CA . VAL A 1 129 ? 6.924 -0.766 -19.705 1.00 97.06 129 VAL A CA 1
ATOM 956 C C . VAL A 1 129 ? 6.970 -1.188 -18.237 1.00 97.06 129 VAL A C 1
ATOM 958 O O . VAL A 1 129 ? 6.142 -0.734 -17.445 1.00 97.06 129 VAL A O 1
ATOM 961 N N . VAL A 1 130 ? 7.962 -1.998 -17.850 1.00 96.12 130 VAL A N 1
ATOM 962 C CA . VAL A 1 130 ? 8.149 -2.405 -16.447 1.00 96.12 130 VAL A CA 1
ATOM 963 C C . VAL A 1 130 ? 8.480 -1.197 -15.566 1.00 96.12 130 VAL A C 1
ATOM 965 O O . VAL A 1 130 ? 7.906 -1.052 -14.487 1.00 96.12 130 VAL A O 1
ATOM 968 N N . GLY A 1 131 ? 9.346 -0.295 -16.038 1.00 94.62 131 GLY A N 1
ATOM 969 C CA . GLY A 1 131 ? 9.692 0.944 -15.341 1.00 94.62 131 GLY A CA 1
ATOM 970 C C . GLY A 1 131 ? 8.473 1.827 -15.070 1.00 94.62 131 GLY A C 1
ATOM 971 O O . GLY A 1 131 ? 8.242 2.224 -13.928 1.00 94.62 131 GLY A O 1
ATOM 972 N N . CYS A 1 132 ? 7.638 2.070 -16.084 1.00 97.12 132 CYS A N 1
ATOM 973 C CA . CYS A 1 132 ? 6.391 2.821 -15.934 1.00 97.12 132 CYS A CA 1
ATOM 974 C C . CYS A 1 132 ? 5.433 2.150 -14.944 1.00 97.12 132 CYS A C 1
ATOM 976 O O . CYS A 1 132 ? 4.936 2.819 -14.040 1.00 97.12 132 CYS A O 1
ATOM 978 N N . ALA A 1 133 ? 5.212 0.837 -15.064 1.00 96.50 133 ALA A N 1
ATOM 979 C CA . ALA A 1 133 ? 4.330 0.101 -14.160 1.00 96.50 133 ALA A CA 1
ATOM 980 C C . ALA A 1 133 ? 4.803 0.183 -12.696 1.00 96.50 133 ALA A C 1
ATOM 982 O O . ALA A 1 133 ? 3.991 0.384 -11.787 1.00 96.50 133 ALA A O 1
ATOM 983 N N . ALA A 1 134 ? 6.115 0.093 -12.463 1.00 94.69 134 ALA A N 1
ATOM 984 C CA . ALA A 1 134 ? 6.708 0.242 -11.139 1.00 94.69 134 ALA A CA 1
ATOM 985 C C . ALA A 1 134 ? 6.510 1.659 -10.575 1.00 94.69 134 ALA A C 1
ATOM 987 O O . ALA A 1 134 ? 6.056 1.803 -9.439 1.00 94.69 134 ALA A O 1
ATOM 988 N N . VAL A 1 135 ? 6.756 2.712 -11.367 1.00 95.56 135 VAL A N 1
ATOM 989 C CA . VAL A 1 135 ? 6.516 4.103 -10.936 1.00 95.56 135 VAL A CA 1
ATOM 990 C C . VAL A 1 135 ? 5.036 4.340 -10.628 1.00 95.56 135 VAL A C 1
ATOM 992 O O . VAL A 1 135 ? 4.713 4.902 -9.583 1.00 95.56 135 VAL A O 1
ATOM 995 N N . THR A 1 136 ? 4.118 3.870 -11.475 1.00 95.62 136 THR A N 1
ATOM 996 C CA . THR A 1 136 ? 2.675 3.981 -11.215 1.00 95.62 136 THR A CA 1
ATOM 997 C C . THR A 1 136 ? 2.292 3.277 -9.913 1.00 95.62 136 THR A C 1
ATOM 999 O O . THR A 1 136 ? 1.566 3.843 -9.095 1.00 95.62 136 THR A O 1
ATOM 1002 N N . THR A 1 137 ? 2.830 2.080 -9.675 1.00 93.06 137 THR A N 1
ATOM 1003 C CA . THR A 1 137 ? 2.602 1.330 -8.431 1.00 93.06 137 THR A CA 1
ATOM 1004 C C . THR A 1 137 ? 3.126 2.098 -7.220 1.00 93.06 137 THR A C 1
ATOM 1006 O O . THR A 1 137 ? 2.419 2.232 -6.221 1.00 93.06 137 THR A O 1
ATOM 1009 N N . ALA A 1 138 ? 4.323 2.674 -7.318 1.00 91.44 138 ALA A N 1
ATOM 1010 C CA . ALA A 1 138 ? 4.911 3.496 -6.270 1.00 91.44 138 ALA A CA 1
ATOM 1011 C C . ALA A 1 138 ? 4.042 4.713 -5.927 1.00 91.44 138 ALA A C 1
ATOM 1013 O O . ALA A 1 138 ? 3.813 4.988 -4.752 1.00 91.44 138 ALA A O 1
ATOM 1014 N N . VAL A 1 139 ? 3.492 5.402 -6.931 1.00 92.69 139 VAL A N 1
ATOM 1015 C CA . VAL A 1 139 ? 2.580 6.537 -6.717 1.00 92.69 139 VAL A CA 1
ATOM 1016 C C . VAL A 1 139 ? 1.309 6.090 -5.991 1.00 92.69 139 VAL A C 1
ATOM 1018 O O . VAL A 1 139 ? 0.904 6.725 -5.017 1.00 92.69 139 VAL A O 1
ATOM 1021 N N . VAL A 1 140 ? 0.705 4.970 -6.404 1.00 90.88 140 VAL A N 1
ATOM 1022 C CA . VAL A 1 140 ? -0.487 4.414 -5.737 1.00 90.88 140 VAL A CA 1
ATOM 1023 C C . VAL A 1 140 ? -0.193 4.071 -4.274 1.00 90.88 140 VAL A C 1
ATOM 1025 O O . VAL A 1 140 ? -0.983 4.413 -3.390 1.00 90.88 140 VAL A O 1
ATOM 1028 N N . LEU A 1 141 ? 0.949 3.434 -4.000 1.00 89.00 141 LEU A N 1
ATOM 1029 C CA . LEU A 1 141 ? 1.383 3.103 -2.640 1.00 89.00 141 LEU A CA 1
ATOM 1030 C C . LEU A 1 141 ? 1.652 4.360 -1.803 1.00 89.00 141 LEU A C 1
ATOM 1032 O O . LEU A 1 141 ? 1.209 4.440 -0.658 1.00 89.00 141 LEU A O 1
ATOM 1036 N N . TYR A 1 142 ? 2.304 5.370 -2.381 1.00 86.56 142 TYR A N 1
ATOM 1037 C CA . TYR A 1 142 ? 2.603 6.631 -1.707 1.00 86.56 142 TYR A CA 1
ATOM 1038 C C . TYR A 1 142 ? 1.329 7.378 -1.291 1.00 86.56 142 TYR A C 1
ATOM 1040 O O . TYR A 1 142 ? 1.217 7.838 -0.152 1.00 86.56 142 TYR A O 1
ATOM 1048 N N . VAL A 1 143 ? 0.341 7.456 -2.191 1.00 86.88 143 VAL A N 1
ATOM 1049 C CA . VAL A 1 143 ? -0.955 8.096 -1.916 1.00 86.88 143 VAL A CA 1
ATOM 1050 C C . VAL A 1 143 ? -1.719 7.337 -0.830 1.00 86.88 143 VAL A C 1
ATOM 1052 O O . VAL A 1 143 ? -2.228 7.957 0.105 1.00 86.88 143 VAL A O 1
ATOM 1055 N N . ARG A 1 144 ? -1.756 5.998 -0.891 1.00 82.94 144 ARG A N 1
ATOM 1056 C CA . ARG A 1 144 ? -2.409 5.171 0.141 1.00 82.94 144 ARG A CA 1
ATOM 1057 C C . ARG A 1 144 ? -1.710 5.249 1.501 1.00 82.94 144 ARG A C 1
ATOM 1059 O O . ARG A 1 144 ? -2.377 5.180 2.528 1.00 82.94 144 ARG A O 1
ATOM 1066 N N . GLY A 1 145 ? -0.397 5.468 1.520 1.00 75.12 145 GLY A N 1
ATOM 1067 C CA . GLY A 1 145 ? 0.392 5.664 2.737 1.00 75.12 145 GLY A CA 1
ATOM 1068 C C . GLY A 1 145 ? 0.281 7.059 3.372 1.00 75.12 145 GLY A C 1
ATOM 1069 O O . GLY A 1 145 ? 0.967 7.329 4.354 1.00 75.12 145 GLY A O 1
ATOM 1070 N N . ARG A 1 146 ? -0.532 7.989 2.840 1.00 63.75 146 ARG A N 1
ATOM 1071 C CA . ARG A 1 146 ? -0.587 9.389 3.315 1.00 63.75 146 ARG A CA 1
ATOM 1072 C C . ARG A 1 146 ? -1.148 9.564 4.737 1.00 63.75 146 ARG A C 1
ATOM 1074 O O . ARG A 1 146 ? -0.857 10.581 5.354 1.00 63.75 146 ARG A O 1
ATOM 1081 N N . GLY A 1 147 ? -1.894 8.594 5.266 1.00 57.25 147 GLY A N 1
ATOM 1082 C CA . GLY A 1 147 ? -2.480 8.656 6.613 1.00 57.25 147 GLY A CA 1
ATOM 1083 C C . GLY A 1 147 ? -1.556 8.241 7.763 1.00 57.25 147 GLY A C 1
ATOM 1084 O O . GLY A 1 147 ? -2.012 8.232 8.899 1.00 57.25 147 GLY A O 1
ATOM 1085 N N . ASP A 1 148 ? -0.304 7.871 7.482 1.00 54.41 148 ASP A N 1
ATOM 1086 C CA . ASP A 1 148 ? 0.590 7.235 8.458 1.00 54.41 148 ASP A CA 1
ATOM 1087 C C . ASP A 1 148 ? 1.731 8.145 8.938 1.00 54.41 148 ASP A C 1
ATOM 1089 O O . ASP A 1 148 ? 2.858 7.713 9.157 1.00 54.41 148 ASP A O 1
ATOM 1093 N N . THR A 1 149 ? 1.468 9.442 9.109 1.00 47.44 149 THR A N 1
ATOM 1094 C CA . THR A 1 149 ? 2.348 10.287 9.929 1.00 47.44 149 THR A CA 1
ATOM 1095 C C . THR A 1 149 ? 2.141 9.933 11.398 1.00 47.44 149 THR A C 1
ATOM 1097 O O . THR A 1 149 ? 1.559 10.702 12.158 1.00 47.44 149 THR A O 1
ATOM 1100 N N . ARG A 1 150 ? 2.630 8.760 11.814 1.00 50.25 150 ARG A N 1
ATOM 1101 C CA . ARG A 1 150 ? 3.232 8.681 13.139 1.00 50.25 150 ARG A CA 1
ATOM 1102 C C . ARG A 1 150 ? 4.500 9.505 13.023 1.00 50.25 150 ARG A C 1
ATOM 1104 O O . ARG A 1 150 ? 5.407 9.161 12.268 1.00 50.25 150 ARG A O 1
ATOM 1111 N N . GLU A 1 151 ? 4.517 10.641 13.702 1.00 47.75 151 GLU A N 1
ATOM 1112 C CA . GLU A 1 151 ? 5.779 11.235 14.094 1.00 47.75 151 GLU A CA 1
ATOM 1113 C C . GLU A 1 151 ? 6.550 10.131 14.825 1.00 47.75 151 GLU A C 1
ATOM 1115 O O . GLU A 1 151 ? 6.249 9.796 15.970 1.00 47.75 151 GLU A O 1
ATOM 1120 N N . SER A 1 152 ? 7.515 9.506 14.149 1.00 50.12 152 SER A N 1
ATOM 1121 C CA . SER A 1 152 ? 8.637 8.876 14.831 1.00 50.12 152 SER A CA 1
ATOM 1122 C C . SER A 1 152 ? 9.432 10.013 15.455 1.00 50.12 152 SER A C 1
ATOM 1124 O O . SER A 1 152 ? 10.480 10.417 14.957 1.00 50.12 152 SER A O 1
ATOM 1126 N N . SER A 1 153 ? 8.870 10.597 16.509 1.00 48.34 153 SER A N 1
ATOM 1127 C CA . SER A 1 153 ? 9.559 11.518 17.385 1.00 48.34 153 SER A CA 1
ATOM 1128 C C . SER A 1 153 ? 10.581 10.668 18.110 1.00 48.34 153 SER A C 1
ATOM 1130 O O . SER A 1 153 ? 10.284 10.081 19.146 1.00 48.34 153 SER A O 1
ATOM 1132 N N . ALA A 1 154 ? 11.769 10.537 17.520 1.00 54.31 154 ALA A N 1
ATOM 1133 C CA . ALA A 1 154 ? 12.942 10.141 18.270 1.00 54.31 154 ALA A CA 1
ATOM 1134 C C . ALA A 1 154 ? 13.048 11.146 19.420 1.00 54.31 154 ALA A C 1
ATOM 1136 O O . ALA A 1 154 ? 13.387 12.313 19.212 1.00 54.31 154 ALA A O 1
ATOM 1137 N N . GLN A 1 155 ? 12.630 10.729 20.613 1.00 55.78 155 GLN A N 1
ATOM 1138 C CA . GLN A 1 155 ? 12.675 11.591 21.778 1.00 55.78 155 GLN A CA 1
ATOM 1139 C C . GLN A 1 155 ? 14.139 11.654 22.190 1.00 55.78 155 GLN A C 1
ATOM 1141 O O . GLN A 1 155 ? 14.703 10.683 22.694 1.00 55.78 155 GLN A O 1
ATOM 1146 N N . LEU A 1 156 ? 14.759 12.793 21.887 1.00 56.53 156 LEU A N 1
ATOM 1147 C CA . LEU A 1 156 ? 16.072 13.160 22.387 1.00 56.53 156 LEU A CA 1
ATOM 1148 C C . LEU A 1 156 ? 15.869 13.768 23.770 1.00 56.53 156 LEU A C 1
ATOM 1150 O O . LEU A 1 156 ? 15.412 14.906 23.886 1.00 56.53 156 LEU A O 1
ATOM 1154 N N . ALA A 1 157 ? 16.173 13.003 24.813 1.00 73.50 157 ALA A N 1
ATOM 1155 C CA . ALA A 1 157 ? 16.150 13.513 26.176 1.00 73.50 157 ALA A CA 1
ATOM 1156 C C . ALA A 1 157 ? 17.591 13.777 26.646 1.00 73.50 157 ALA A C 1
ATOM 1158 O O . ALA A 1 157 ? 18.441 12.884 26.549 1.00 73.50 157 ALA A O 1
ATOM 1159 N N . PRO A 1 158 ? 17.906 14.986 27.148 1.00 67.25 158 PRO A N 1
ATOM 1160 C CA . PRO A 1 158 ? 19.174 15.217 27.823 1.00 67.25 158 PRO A CA 1
ATOM 1161 C C . PRO A 1 158 ? 19.175 14.469 29.159 1.00 67.25 158 PRO A C 1
ATOM 1163 O O . PRO A 1 158 ? 18.256 14.615 29.966 1.00 67.25 158 PRO A O 1
ATOM 1166 N N . ILE A 1 159 ? 20.213 13.675 29.403 1.00 75.62 159 ILE A N 1
ATOM 1167 C CA . ILE A 1 159 ? 20.463 13.046 30.699 1.00 75.62 159 ILE A CA 1
ATOM 1168 C C . ILE A 1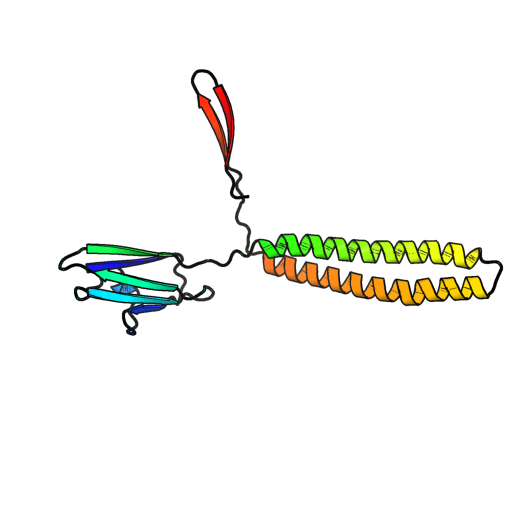 159 ? 21.490 13.913 31.424 1.00 75.62 159 ILE A C 1
ATOM 1170 O O . ILE A 1 159 ? 22.623 14.057 30.961 1.00 75.62 159 ILE A O 1
ATOM 1174 N N . ILE A 1 160 ? 21.077 14.495 32.552 1.00 69.75 160 ILE A N 1
ATOM 1175 C CA . ILE A 1 160 ? 21.948 15.246 33.460 1.00 69.75 160 ILE A CA 1
ATOM 1176 C C . ILE A 1 160 ? 22.068 14.430 34.750 1.00 69.75 160 ILE A C 1
ATOM 1178 O O . ILE A 1 160 ? 21.132 14.377 35.546 1.00 69.75 160 ILE A O 1
ATOM 1182 N N . GLY A 1 161 ? 23.207 13.762 34.929 1.00 74.06 161 GLY A N 1
ATOM 1183 C CA . GLY A 1 161 ? 23.595 13.082 36.166 1.00 74.06 161 GLY A CA 1
ATOM 1184 C C . GLY A 1 161 ? 24.836 13.737 36.770 1.00 74.06 161 GLY A C 1
ATOM 1185 O O . GLY A 1 161 ? 25.583 14.396 36.053 1.00 74.06 161 GLY A O 1
ATOM 1186 N N . GLY A 1 162 ? 25.065 13.549 38.076 1.00 73.88 162 GLY A N 1
ATOM 1187 C CA . GLY A 1 162 ? 26.097 14.259 38.854 1.00 73.88 162 GLY A CA 1
ATOM 1188 C C . GLY A 1 162 ? 27.506 14.295 38.241 1.00 73.88 162 GLY A C 1
ATOM 1189 O O . GLY A 1 162 ? 28.189 15.290 38.432 1.00 73.88 162 GLY A O 1
ATOM 1190 N N . ASP A 1 163 ? 27.876 13.281 37.447 1.00 73.31 163 ASP A N 1
ATOM 1191 C CA . ASP A 1 163 ? 29.150 13.197 36.711 1.00 73.31 163 ASP A CA 1
ATOM 1192 C C . ASP A 1 163 ? 28.983 12.869 35.204 1.00 73.31 163 ASP A C 1
ATOM 1194 O O . ASP A 1 163 ? 29.956 12.537 34.526 1.00 73.31 163 ASP A O 1
ATOM 1198 N N . GLN A 1 164 ? 27.765 12.916 34.642 1.00 61.97 164 GLN A N 1
ATOM 1199 C CA . GLN A 1 164 ? 27.519 12.547 33.236 1.00 61.97 164 GLN A CA 1
ATOM 1200 C C . GLN A 1 164 ? 26.578 13.522 32.519 1.00 61.97 164 GLN A C 1
ATOM 1202 O O . GLN A 1 164 ? 25.450 13.761 32.951 1.00 61.97 164 GLN A O 1
ATOM 1207 N N . LEU A 1 165 ? 27.044 14.019 31.369 1.00 73.75 165 LEU A N 1
ATOM 1208 C CA . LEU A 1 165 ? 26.247 14.713 30.359 1.00 73.75 165 LEU A CA 1
ATOM 1209 C C . LEU A 1 165 ? 26.085 13.784 29.156 1.00 73.75 165 LEU A C 1
ATOM 1211 O O . LEU A 1 165 ? 27.076 13.369 28.553 1.00 73.75 165 LEU A O 1
ATOM 1215 N N . GLY A 1 166 ? 24.844 13.459 28.801 1.00 75.31 166 GLY A N 1
ATOM 1216 C CA . GLY A 1 166 ? 24.552 12.589 27.665 1.00 75.31 166 GLY A CA 1
ATOM 1217 C C . GLY A 1 166 ? 23.209 12.889 27.011 1.00 75.31 166 GLY A C 1
ATOM 1218 O O . GLY A 1 166 ? 22.381 13.624 27.546 1.00 75.31 166 GLY A O 1
ATOM 1219 N N . LEU A 1 167 ? 22.996 12.302 25.837 1.00 75.88 167 LEU A N 1
ATOM 1220 C CA . LEU A 1 167 ? 21.722 12.309 25.122 1.00 75.88 167 LEU A CA 1
ATOM 1221 C C . LEU A 1 167 ? 21.228 10.868 25.035 1.00 75.88 167 LEU A C 1
ATOM 1223 O O . LEU A 1 167 ? 21.970 10.000 24.575 1.00 75.88 167 LEU A O 1
ATOM 1227 N N . SER A 1 168 ? 19.991 10.606 25.454 1.00 72.81 168 SER A N 1
ATOM 1228 C CA . SER A 1 168 ? 19.323 9.348 25.127 1.00 72.81 168 SER A CA 1
ATOM 1229 C C . SER A 1 168 ? 18.470 9.512 23.879 1.00 72.81 168 SER A C 1
ATOM 1231 O O . SER A 1 168 ? 17.821 10.538 23.676 1.00 72.81 168 SER A O 1
ATOM 1233 N N . LEU A 1 169 ? 18.491 8.480 23.038 1.00 63.66 169 LEU A N 1
ATOM 1234 C CA . LEU A 1 169 ? 17.620 8.347 21.880 1.00 63.66 169 LEU A CA 1
ATOM 1235 C C . LEU A 1 169 ? 16.624 7.226 22.182 1.00 63.66 169 LEU A C 1
ATOM 1237 O O . LEU A 1 169 ? 17.007 6.058 22.227 1.00 63.66 169 LEU A O 1
ATOM 1241 N N . ALA A 1 170 ? 15.359 7.578 22.402 1.00 60.91 170 ALA A N 1
ATOM 1242 C CA . ALA A 1 170 ? 14.278 6.607 22.525 1.00 60.91 170 ALA A CA 1
ATOM 1243 C C . ALA A 1 170 ? 13.450 6.590 21.232 1.00 60.91 170 ALA A C 1
ATOM 1245 O O . ALA A 1 170 ? 12.922 7.620 20.808 1.00 60.91 170 ALA A O 1
ATOM 1246 N N . GLY A 1 171 ? 13.343 5.417 20.606 1.00 49.91 171 GLY A N 1
ATOM 1247 C CA . GLY A 1 171 ? 12.517 5.175 19.424 1.00 49.91 171 GLY A CA 1
ATOM 1248 C C . GLY A 1 171 ? 12.224 3.683 19.252 1.00 49.91 171 GLY A C 1
ATOM 1249 O O . GLY A 1 171 ? 13.058 2.847 19.594 1.00 49.91 171 GLY A O 1
ATOM 1250 N N . LEU A 1 172 ? 11.029 3.353 18.753 1.00 50.75 172 LEU A N 1
ATOM 1251 C CA . LEU A 1 172 ? 10.723 2.018 18.232 1.00 50.75 172 LEU A CA 1
ATOM 1252 C C . LEU A 1 172 ? 11.373 1.910 16.848 1.00 50.75 172 LEU A C 1
ATOM 1254 O O . LEU A 1 172 ? 10.979 2.639 15.935 1.00 50.75 172 LEU A O 1
ATOM 1258 N N . PHE A 1 173 ? 12.394 1.063 16.740 1.00 46.69 173 PHE A N 1
ATOM 1259 C CA . PHE A 1 173 ? 13.035 0.701 15.475 1.00 46.69 173 PHE A CA 1
ATOM 1260 C C . PHE A 1 173 ? 12.245 -0.400 14.766 1.00 46.69 173 PHE A C 1
ATOM 1262 O O . PHE A 1 173 ? 11.711 -1.283 15.478 1.00 46.69 173 PHE A O 1
#